Protein AF-0000000085126991 (afdb_homodimer)

Solvent-accessible surface area (backbone atoms only — not comparable to full-atom values): 9504 Å² total; per-residue (Å²): 132,76,75,75,76,52,68,46,52,53,54,34,51,51,49,51,52,50,52,53,51,50,48,52,51,45,44,53,46,24,50,52,40,27,51,48,26,52,52,38,46,56,40,56,71,35,78,64,30,55,75,44,53,64,64,44,43,49,44,33,51,50,40,24,49,49,26,51,50,48,37,51,52,50,52,53,53,51,52,53,54,62,71,62,58,69,78,76,130,132,78,74,74,75,53,67,45,51,53,54,35,50,51,48,52,53,49,51,53,51,50,50,52,51,47,43,54,45,24,50,51,40,28,52,48,28,52,53,39,47,58,40,57,71,35,78,65,30,55,76,44,53,63,62,43,43,52,43,33,50,52,39,25,50,47,28,52,50,47,37,52,53,53,51,52,54,52,53,51,54,62,70,62,58,70,78,76,130

Organism: Delftia acidovorans (strain DSM 14801 / SPH-1) (NCBI:txid398578)

Foldseek 3Di:
DPPPCPPVNVLVVLVVVLVVVLVVLVVVLVVLLVVLVVVLVVLCVDPVCVVDVVSSVVSVVVSVVSVVVSVVVNVVSVVVSVVPSDPPD/DPPPCPPVNVLVVLVVVLVVVLVVLVVVLVVLLVVLVVVLVVLCVDPVCVVDVVSSVVSVVVSVVSVVVSVVVNVVSVVVSVVPSDPPD

Secondary structure (DSSP, 8-state):
------HHHHHHHHHHHHHHHHHHHHHHHHHHHHHHHHHHHHHHTSHHHHH-THHHHHHHHHHHHHHHHHHHHHHHHHHHHHHHS----/------HHHHHHHHHHHHHHHHHHHHHHHHHHHHHHHHHHHHHHTSHHHHH-THHHHHHHHHHHHHHHHHHHHHHHHHHHHHHHS----

Structure (mmCIF, N/CA/C/O backbone):
data_AF-0000000085126991-model_v1
#
loop_
_entity.id
_entity.type
_entity.pdbx_description
1 polymer 'Uncharacterized protein'
#
loop_
_atom_site.group_PDB
_atom_site.id
_atom_site.type_symbol
_atom_site.label_atom_id
_atom_site.label_alt_id
_atom_site.label_comp_id
_atom_site.label_asym_id
_atom_site.label_entity_id
_atom_site.label_seq_id
_atom_site.pdbx_PDB_ins_code
_atom_site.Cartn_x
_atom_site.Cartn_y
_atom_site.Cartn_z
_atom_site.occupancy
_atom_site.B_iso_or_equiv
_atom_site.auth_seq_id
_atom_site.auth_comp_id
_atom_site.auth_asym_id
_atom_site.auth_atom_id
_atom_site.pdbx_PDB_model_num
ATOM 1 N N . MET A 1 1 ? -19.266 33.812 21.609 1 33.41 1 MET A N 1
ATOM 2 C CA . MET A 1 1 ? -17.812 33.875 21.531 1 33.41 1 MET A CA 1
ATOM 3 C C . MET A 1 1 ? -17.281 32.906 20.484 1 33.41 1 MET A C 1
ATOM 5 O O . MET A 1 1 ? -17.344 31.672 20.672 1 33.41 1 MET A O 1
ATOM 9 N N . LYS A 1 2 ? -17.531 33.094 19.25 1 42.75 2 LYS A N 1
ATOM 10 C CA . LYS A 1 2 ? -17.172 32.312 18.078 1 42.75 2 LYS A CA 1
ATOM 11 C C . LYS A 1 2 ? -15.664 32.031 18.031 1 42.75 2 LYS A C 1
ATOM 13 O O . LYS A 1 2 ? -14.852 32.969 18.094 1 42.75 2 LYS A O 1
ATOM 18 N N . GLN A 1 3 ? -15.219 31.078 18.859 1 37.97 3 GLN A N 1
ATOM 19 C CA . GLN A 1 3 ? -13.781 30.844 18.875 1 37.97 3 GLN A CA 1
ATOM 20 C C . GLN A 1 3 ? -13.188 30.969 17.484 1 37.97 3 GLN A C 1
ATOM 22 O O . GLN A 1 3 ? -13.672 30.344 16.547 1 37.97 3 GLN A O 1
ATOM 27 N N . GLU A 1 4 ? -12.789 32.094 17.016 1 40.12 4 GLU A N 1
ATOM 28 C CA . GLU A 1 4 ? -11.992 32.312 15.805 1 40.12 4 GLU A CA 1
ATOM 29 C C . GLU A 1 4 ? -11.031 31.141 15.57 1 40.12 4 GLU A C 1
ATOM 31 O O . GLU A 1 4 ? -10.117 30.922 16.359 1 40.12 4 GLU A O 1
ATOM 36 N N . VAL A 1 5 ? -11.484 29.938 15.227 1 46.62 5 VAL A N 1
ATOM 37 C CA . VAL A 1 5 ? -10.602 28.828 14.883 1 46.62 5 VAL A CA 1
ATOM 38 C C . VAL A 1 5 ? -9.422 29.344 14.055 1 46.62 5 VAL A C 1
ATOM 40 O O . VAL A 1 5 ? -9.609 29.906 12.977 1 46.62 5 VAL A O 1
ATOM 43 N N . ARG A 1 6 ? -8.305 29.891 14.547 1 53.31 6 ARG A N 1
ATOM 44 C CA . ARG A 1 6 ? -7.113 30.422 13.891 1 53.31 6 ARG A CA 1
ATOM 45 C C . ARG A 1 6 ? -6.691 29.531 12.727 1 53.31 6 ARG A C 1
ATOM 47 O O . ARG A 1 6 ? -6.902 28.328 12.75 1 53.31 6 ARG A O 1
ATOM 54 N N . PRO A 1 7 ? -6.516 30.047 11.5 1 51.69 7 PRO A N 1
ATOM 55 C CA . PRO A 1 7 ? -6.168 29.422 10.219 1 51.69 7 PRO A CA 1
ATOM 56 C C . PRO A 1 7 ? -5.199 28.25 10.367 1 51.69 7 PRO A C 1
ATOM 58 O O . PRO A 1 7 ? -5.332 27.25 9.664 1 51.69 7 PRO A O 1
ATOM 61 N N . SER A 1 8 ? -4.098 28.438 11.234 1 57.81 8 SER A N 1
ATOM 62 C CA . SER A 1 8 ? -3.119 27.375 11.461 1 57.81 8 SER A CA 1
ATOM 63 C C . SER A 1 8 ? -3.783 26.109 12 1 57.81 8 SER A C 1
ATOM 65 O O . SER A 1 8 ? -3.432 25 11.594 1 57.81 8 SER A O 1
ATOM 67 N N . SER A 1 9 ? -5.008 26.391 12.578 1 77.81 9 SER A N 1
ATOM 68 C CA . SER A 1 9 ? -5.719 25.281 13.203 1 77.81 9 SER A CA 1
ATOM 69 C C . SER A 1 9 ? -6.527 24.5 12.18 1 77.81 9 SER A C 1
ATOM 71 O O . SER A 1 9 ? -6.547 23.266 12.211 1 77.81 9 SER A O 1
ATOM 73 N N . ALA A 1 10 ? -6.98 25.297 11.125 1 84.06 10 ALA A N 1
ATOM 74 C CA . ALA A 1 10 ? -7.801 24.625 10.117 1 84.06 10 ALA A CA 1
ATOM 75 C C . ALA A 1 10 ? -6.953 23.719 9.234 1 84.06 10 ALA A C 1
ATOM 77 O O . ALA A 1 10 ? -7.363 22.609 8.891 1 84.06 10 ALA A O 1
ATOM 78 N N . ARG A 1 11 ? -5.809 24.266 8.891 1 87.12 11 ARG A N 1
ATOM 79 C CA . ARG A 1 11 ? -4.918 23.469 8.055 1 87.12 11 ARG A CA 1
ATOM 80 C C . ARG A 1 11 ? -4.422 22.234 8.797 1 87.12 11 ARG A C 1
ATOM 82 O O . ARG A 1 11 ? -4.32 21.141 8.219 1 87.12 11 ARG A O 1
ATOM 89 N N . THR A 1 12 ? -4.188 22.453 9.969 1 89.75 12 THR A N 1
ATOM 90 C CA . THR A 1 12 ? -3.752 21.328 10.789 1 89.75 12 THR A CA 1
ATOM 91 C C . THR A 1 12 ? -4.844 20.266 10.867 1 89.75 12 THR A C 1
ATOM 93 O O . THR A 1 12 ? -4.562 19.062 10.773 1 89.75 12 THR A O 1
ATOM 96 N N . THR A 1 13 ? -5.996 20.734 11.086 1 90.06 13 THR A N 1
ATOM 97 C CA . THR A 1 13 ? -7.117 19.812 11.148 1 90.06 13 THR A CA 1
ATOM 98 C C . THR A 1 13 ? -7.281 19.078 9.82 1 90.06 13 THR A C 1
ATOM 100 O O . THR A 1 13 ? -7.484 17.859 9.805 1 90.06 13 THR A O 1
ATOM 103 N N . GLN A 1 14 ? -7.184 19.734 8.75 1 91.75 14 GLN A N 1
ATOM 104 C CA . GLN A 1 14 ? -7.281 19.125 7.422 1 91.75 14 GLN A CA 1
ATOM 105 C C . GLN A 1 14 ? -6.203 18.062 7.215 1 91.75 14 GLN A C 1
ATOM 107 O O . GLN A 1 14 ? -6.484 16.984 6.719 1 91.75 14 GLN A O 1
ATOM 112 N N . LEU A 1 15 ? -5.047 18.406 7.555 1 93.94 15 LEU A N 1
ATOM 113 C CA . LEU A 1 15 ? -3.93 17.484 7.395 1 93.94 15 LEU A CA 1
ATOM 114 C C . LEU A 1 15 ? -4.102 16.266 8.289 1 93.94 15 LEU A C 1
ATOM 116 O O . LEU A 1 15 ? -3.828 15.133 7.867 1 93.94 15 LEU A O 1
ATOM 120 N N . THR A 1 16 ? -4.566 16.469 9.414 1 93.25 16 THR A N 1
ATOM 121 C CA . THR A 1 16 ? -4.785 15.367 10.344 1 93.25 16 THR A CA 1
ATOM 122 C C . THR A 1 16 ? -5.836 14.406 9.805 1 93.25 16 THR A C 1
ATOM 124 O O . THR A 1 16 ? -5.66 13.188 9.867 1 93.25 16 THR A O 1
ATOM 127 N N . LEU A 1 17 ? -6.875 14.891 9.281 1 94.12 17 LEU A N 1
ATOM 128 C CA . LEU A 1 17 ? -7.934 14.062 8.719 1 94.12 17 LEU A CA 1
ATOM 129 C C . LEU A 1 17 ? -7.434 13.305 7.488 1 94.12 17 LEU A C 1
ATOM 131 O O . LEU A 1 17 ? -7.738 12.125 7.312 1 94.12 17 LEU A O 1
ATOM 135 N N . ALA A 1 18 ? -6.672 13.992 6.68 1 95.12 18 ALA A N 1
ATOM 136 C CA . ALA A 1 18 ? -6.109 13.359 5.492 1 95.12 18 ALA A CA 1
ATOM 137 C C . ALA A 1 18 ? -5.199 12.195 5.871 1 95.12 18 ALA A C 1
ATOM 139 O O . ALA A 1 18 ? -5.246 11.133 5.246 1 95.12 18 ALA A O 1
ATOM 140 N N . VAL A 1 19 ? -4.418 12.391 6.898 1 96.75 19 VAL A N 1
ATOM 141 C CA . VAL A 1 19 ? -3.512 11.352 7.359 1 96.75 19 VAL A CA 1
ATOM 142 C C . VAL A 1 19 ? -4.312 10.141 7.84 1 96.75 19 VAL A C 1
ATOM 144 O O . VAL A 1 19 ? -3.949 9 7.559 1 96.75 19 VAL A O 1
ATOM 147 N N . ALA A 1 20 ? -5.332 10.375 8.5 1 96.19 20 ALA A N 1
ATOM 148 C CA . ALA A 1 20 ? -6.184 9.281 8.969 1 96.19 20 ALA A CA 1
ATOM 149 C C . ALA A 1 20 ? -6.812 8.539 7.793 1 96.19 20 ALA A C 1
ATOM 151 O O . ALA A 1 20 ? -6.887 7.305 7.797 1 96.19 20 ALA A O 1
ATOM 152 N N . GLU A 1 21 ? -7.254 9.234 6.832 1 96.56 21 GLU A N 1
ATOM 153 C CA . GLU A 1 21 ? -7.848 8.641 5.637 1 96.56 21 GLU A CA 1
ATOM 154 C C . GLU A 1 21 ? -6.816 7.836 4.848 1 96.56 21 GLU A C 1
ATOM 156 O O . GLU A 1 21 ? -7.109 6.742 4.367 1 96.56 21 GLU A O 1
ATOM 161 N N . MET A 1 22 ? -5.66 8.422 4.746 1 97.62 22 MET A N 1
ATOM 162 C CA . MET A 1 22 ? -4.578 7.727 4.059 1 97.62 22 MET A CA 1
ATOM 163 C C . MET A 1 22 ? -4.242 6.414 4.758 1 97.62 22 MET A C 1
ATOM 165 O O . MET A 1 22 ? -4.055 5.387 4.105 1 97.62 22 MET A O 1
ATOM 169 N N . ASN A 1 23 ? -4.195 6.5 6.074 1 98.31 23 ASN A N 1
ATOM 170 C CA . ASN A 1 23 ? -3.914 5.277 6.82 1 98.31 23 ASN A CA 1
ATOM 171 C C . ASN A 1 23 ? -4.984 4.215 6.582 1 98.31 23 ASN A C 1
ATOM 173 O O . ASN A 1 23 ? -4.668 3.039 6.398 1 98.31 23 ASN A O 1
ATOM 177 N N . ALA A 1 24 ? -6.184 4.594 6.625 1 98 24 ALA A N 1
ATOM 178 C CA . ALA A 1 24 ? -7.281 3.658 6.402 1 98 24 ALA A CA 1
ATOM 179 C C . ALA A 1 24 ? -7.188 3.02 5.02 1 98 24 ALA A C 1
ATOM 181 O O . ALA A 1 24 ? -7.375 1.809 4.875 1 98 24 ALA A O 1
ATOM 182 N N . MET A 1 25 ? -6.902 3.836 4.008 1 97.69 25 MET A N 1
ATOM 183 C CA . MET A 1 25 ? -6.766 3.346 2.641 1 97.69 25 MET A CA 1
ATOM 184 C C . MET A 1 25 ? -5.621 2.342 2.533 1 97.69 25 MET A C 1
ATOM 186 O O . MET A 1 25 ? -5.777 1.278 1.931 1 97.69 25 MET A O 1
ATOM 190 N N . VAL A 1 26 ? -4.508 2.68 3.111 1 98.81 26 VAL A N 1
ATOM 191 C CA . VAL A 1 26 ? -3.33 1.822 3.037 1 98.81 26 VAL A CA 1
ATOM 192 C C . VAL A 1 26 ? -3.602 0.506 3.762 1 98.81 26 VAL A C 1
ATOM 194 O O . VAL A 1 26 ? -3.305 -0.571 3.238 1 98.81 26 VAL A O 1
ATOM 197 N N . GLN A 1 27 ? -4.207 0.543 4.934 1 98.75 27 GLN A N 1
ATOM 198 C CA . GLN A 1 27 ? -4.512 -0.673 5.68 1 98.75 27 GLN A CA 1
ATOM 199 C C . GLN A 1 27 ? -5.461 -1.575 4.895 1 98.75 27 GLN A C 1
ATOM 201 O O . GLN A 1 27 ? -5.246 -2.785 4.809 1 98.75 27 GLN A O 1
ATOM 206 N N . SER A 1 28 ? -6.453 -0.977 4.363 1 98.62 28 SER A N 1
ATOM 207 C CA . SER A 1 28 ? -7.41 -1.742 3.57 1 98.62 28 SER A CA 1
ATOM 208 C C . SER A 1 28 ? -6.742 -2.357 2.344 1 98.62 28 SER A C 1
ATOM 210 O O . SER A 1 28 ? -6.938 -3.541 2.055 1 98.62 28 SER A O 1
ATOM 212 N N . GLY A 1 29 ? -5.988 -1.581 1.609 1 98.69 29 GLY A N 1
ATOM 213 C CA . GLY A 1 29 ? -5.309 -2.078 0.424 1 98.69 29 GLY A CA 1
ATOM 214 C C . GLY A 1 29 ? -4.297 -3.168 0.729 1 98.69 29 GLY A C 1
ATOM 215 O O . GLY A 1 29 ? -4.234 -4.176 0.025 1 98.69 29 GLY A O 1
ATOM 216 N N . CYS A 1 30 ? -3.539 -3.008 1.756 1 98.88 30 CYS A N 1
ATOM 217 C CA . CYS A 1 30 ? -2.533 -3.992 2.139 1 98.88 30 CYS A CA 1
ATOM 218 C C . CYS A 1 30 ? -3.188 -5.281 2.623 1 98.88 30 CYS A C 1
ATOM 220 O O . CYS A 1 30 ? -2.684 -6.375 2.363 1 98.88 30 CYS A O 1
ATOM 222 N N . ASN A 1 31 ? -4.281 -5.16 3.359 1 98.81 31 ASN A N 1
ATOM 223 C CA . ASN A 1 31 ? -5.016 -6.344 3.793 1 98.81 31 ASN A CA 1
ATOM 224 C C . ASN A 1 31 ? -5.535 -7.148 2.604 1 98.81 31 ASN A C 1
ATOM 226 O O . ASN A 1 31 ? -5.484 -8.375 2.609 1 98.81 31 ASN A O 1
ATOM 230 N N . GLU A 1 32 ? -6.074 -6.484 1.65 1 98.62 32 GLU A N 1
ATOM 231 C CA . GLU A 1 32 ? -6.551 -7.129 0.431 1 98.62 32 GLU A CA 1
ATOM 232 C C . GLU A 1 32 ? -5.426 -7.887 -0.27 1 98.62 32 GLU A C 1
ATOM 234 O O . GLU A 1 32 ? -5.578 -9.062 -0.605 1 98.62 32 GLU A O 1
ATOM 239 N N . VAL A 1 33 ? -4.289 -7.273 -0.465 1 98.88 33 VAL A N 1
ATOM 240 C CA . VAL A 1 33 ? -3.141 -7.867 -1.142 1 98.88 33 VAL A CA 1
ATOM 241 C C . VAL A 1 33 ? -2.643 -9.078 -0.349 1 98.88 33 VAL A C 1
ATOM 243 O O . VAL A 1 33 ? -2.357 -10.125 -0.924 1 98.88 33 VAL A O 1
ATOM 246 N N . SER A 1 34 ? -2.559 -8.953 0.941 1 98.81 34 SER A N 1
ATOM 247 C CA . SER A 1 34 ? -2.105 -10.047 1.797 1 98.81 34 SER A CA 1
ATOM 248 C C . SER A 1 34 ? -3.045 -11.242 1.705 1 98.81 34 SER A C 1
ATOM 250 O O . SER A 1 34 ? -2.594 -12.383 1.571 1 98.81 34 SER A O 1
ATOM 252 N N . ALA A 1 35 ? -4.344 -10.992 1.803 1 98.62 35 ALA A N 1
ATOM 253 C CA . ALA A 1 35 ? -5.328 -12.07 1.754 1 98.62 35 ALA A CA 1
ATOM 254 C C . ALA A 1 35 ? -5.293 -12.781 0.406 1 98.62 35 ALA A C 1
ATOM 256 O O . ALA A 1 35 ? -5.32 -14.016 0.35 1 98.62 35 ALA A O 1
ATOM 257 N N . LEU A 1 36 ? -5.25 -12.07 -0.667 1 98.62 36 LEU A N 1
ATOM 258 C CA . LEU A 1 36 ? -5.188 -12.656 -2.002 1 98.62 36 LEU A CA 1
ATOM 259 C C . LEU A 1 36 ? -3.926 -13.5 -2.172 1 98.62 36 LEU A C 1
ATOM 261 O O . LEU A 1 36 ? -3.967 -14.578 -2.771 1 98.62 36 LEU A O 1
ATOM 265 N N . SER A 1 37 ? -2.785 -12.945 -1.706 1 98.75 37 SER A N 1
ATOM 266 C CA . SER A 1 37 ? -1.523 -13.672 -1.782 1 98.75 37 SER A CA 1
ATOM 267 C C . SER A 1 37 ? -1.599 -14.992 -1.019 1 98.75 37 SER A C 1
ATOM 269 O O . SER A 1 37 ? -1.149 -16.031 -1.514 1 98.75 37 SER A O 1
ATOM 271 N N . GLN A 1 38 ? -2.145 -14.906 0.159 1 98 38 GLN A N 1
ATOM 272 C CA . GLN A 1 38 ? -2.275 -16.094 0.986 1 98 38 GLN A CA 1
ATOM 273 C C . GLN A 1 38 ? -3.174 -17.141 0.316 1 98 38 GLN A C 1
ATOM 275 O O . GLN A 1 38 ? -2.855 -18.328 0.307 1 98 38 GLN A O 1
ATOM 280 N N . LEU A 1 39 ? -4.328 -16.734 -0.223 1 96.69 39 LEU A N 1
ATOM 281 C CA . LEU A 1 39 ? -5.25 -17.625 -0.919 1 96.69 39 LEU A CA 1
ATOM 282 C C . LEU A 1 39 ? -4.582 -18.25 -2.139 1 96.69 39 LEU A C 1
ATOM 284 O O . LEU A 1 39 ? -4.738 -19.453 -2.387 1 96.69 39 LEU A O 1
ATOM 288 N N . ALA A 1 40 ? -3.822 -17.453 -2.902 1 97.31 40 ALA A N 1
ATOM 289 C CA . ALA A 1 40 ? -3.117 -17.953 -4.078 1 97.31 40 ALA A CA 1
ATOM 290 C C . ALA A 1 40 ? -2.066 -19 -3.691 1 97.31 40 ALA A C 1
ATOM 292 O O . ALA A 1 40 ? -1.918 -20.016 -4.359 1 97.31 40 ALA A O 1
ATOM 293 N N . GLN A 1 41 ? -1.294 -18.734 -2.607 1 95.75 41 GLN A N 1
ATOM 294 C CA . GLN A 1 41 ? -0.327 -19.703 -2.096 1 95.75 41 GLN A CA 1
ATOM 295 C C . GLN A 1 41 ? -1 -21.031 -1.766 1 95.75 41 GLN A C 1
ATOM 297 O O . GLN A 1 41 ? -0.495 -22.094 -2.127 1 95.75 41 GLN A O 1
ATOM 302 N N . SER A 1 42 ? -2.133 -20.984 -1.08 1 94.56 42 SER A N 1
ATOM 303 C CA . SER A 1 42 ? -2.861 -22.172 -0.68 1 94.56 42 SER A CA 1
ATOM 304 C C . SER A 1 42 ? -3.352 -22.953 -1.896 1 94.56 42 SER A C 1
ATOM 306 O O . SER A 1 42 ? -3.303 -24.188 -1.912 1 94.56 42 SER A O 1
ATOM 308 N N . TRP A 1 43 ? -3.812 -22.203 -2.887 1 93.44 43 TRP A N 1
ATOM 309 C CA . TRP A 1 43 ? -4.293 -22.844 -4.109 1 93.44 43 TRP A CA 1
ATOM 310 C C . TRP A 1 43 ? -3.164 -23.594 -4.812 1 93.44 43 TRP A C 1
ATOM 312 O O . TRP A 1 43 ? -3.352 -24.719 -5.262 1 93.44 43 TRP A O 1
ATOM 322 N N . LEU A 1 44 ? -1.978 -23.047 -4.859 1 91.81 44 LEU A N 1
ATOM 323 C CA . LEU A 1 44 ? -0.838 -23.625 -5.559 1 91.81 44 LEU A CA 1
ATOM 324 C C . LEU A 1 44 ? -0.331 -24.875 -4.828 1 91.81 44 LEU A C 1
ATOM 326 O O . LEU A 1 44 ? 0.479 -25.625 -5.371 1 91.81 44 LEU A O 1
ATOM 330 N N . GLN A 1 45 ? -0.794 -25.016 -3.727 1 88.94 45 GLN A N 1
ATOM 331 C CA . GLN A 1 45 ? -0.375 -26.172 -2.947 1 88.94 45 GLN A CA 1
ATOM 332 C C . GLN A 1 45 ? -1.316 -27.359 -3.168 1 88.94 45 GLN A C 1
ATOM 334 O O . GLN A 1 45 ? -1.092 -28.453 -2.633 1 88.94 45 GLN A O 1
ATOM 339 N N . THR A 1 46 ? -2.354 -27.188 -3.979 1 89.38 46 THR A N 1
ATOM 340 C CA . THR A 1 46 ? -3.281 -28.266 -4.297 1 89.38 46 THR A CA 1
ATOM 341 C C . THR A 1 46 ? -2.979 -28.859 -5.672 1 89.38 46 THR A C 1
ATOM 343 O O . THR A 1 46 ? -2.42 -28.172 -6.535 1 89.38 46 THR A O 1
ATOM 346 N N . PRO A 1 47 ? -3.387 -30.172 -5.918 1 86.38 47 PRO A N 1
ATOM 347 C CA . PRO A 1 47 ? -3.193 -30.766 -7.242 1 86.38 47 PRO A CA 1
ATOM 348 C C . PRO A 1 47 ? -3.916 -30 -8.344 1 86.38 47 PRO A C 1
ATOM 350 O O . PRO A 1 47 ? -3.393 -29.875 -9.453 1 86.38 47 PRO A O 1
ATOM 353 N N . GLU A 1 48 ? -5.078 -29.453 -8.008 1 86.44 48 G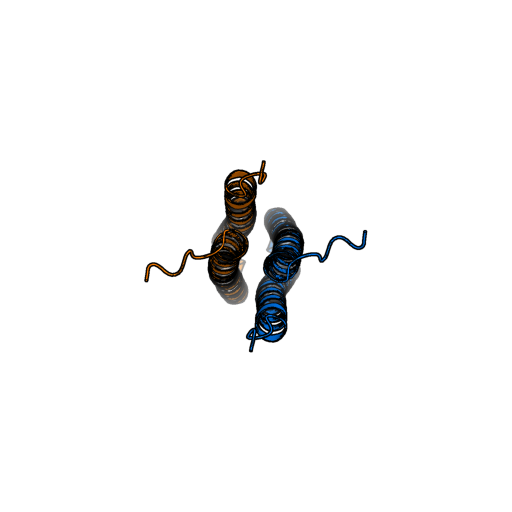LU A N 1
ATOM 354 C CA . GLU A 1 48 ? -5.84 -28.672 -8.977 1 86.44 48 GLU A CA 1
ATOM 355 C C . GLU A 1 48 ? -5.109 -27.391 -9.352 1 86.44 48 GLU A C 1
ATOM 357 O O . GLU A 1 48 ? -5.102 -26.984 -10.516 1 86.44 48 GLU A O 1
ATOM 362 N N . GLY A 1 49 ? -4.578 -26.734 -8.383 1 84.06 49 GLY A N 1
ATOM 363 C CA . GLY A 1 49 ? -3.838 -25.5 -8.594 1 84.06 49 GLY A CA 1
ATOM 364 C C . GLY A 1 49 ? -2.613 -25.672 -9.477 1 84.06 49 GLY A C 1
ATOM 365 O O . GLY A 1 49 ? -2.309 -24.812 -10.305 1 84.06 49 GLY A O 1
ATOM 366 N N . LEU A 1 50 ? -2.086 -26.859 -9.43 1 79 50 LEU A N 1
ATOM 367 C CA . LEU A 1 50 ? -0.883 -27.141 -10.203 1 79 50 LEU A CA 1
ATOM 368 C C . LEU A 1 50 ? -1.227 -27.391 -11.664 1 79 50 LEU A C 1
ATOM 370 O O . LEU A 1 50 ? -0.419 -27.125 -12.555 1 79 50 LEU A O 1
ATOM 374 N N . ARG A 1 51 ? -2.418 -27.875 -11.852 1 83.5 51 ARG A N 1
ATOM 375 C CA . ARG A 1 51 ? -2.807 -28.25 -13.203 1 83.5 51 ARG A CA 1
ATOM 376 C C . ARG A 1 51 ? -3.443 -27.078 -13.938 1 83.5 51 ARG A C 1
ATOM 378 O O . ARG A 1 51 ? -3.486 -27.062 -15.172 1 83.5 51 ARG A O 1
ATOM 385 N N . ASP A 1 52 ? -3.943 -26.062 -13.117 1 85.12 52 ASP A N 1
ATOM 386 C CA . ASP A 1 52 ? -4.629 -24.922 -13.688 1 85.12 52 ASP A CA 1
ATOM 387 C C . ASP A 1 52 ? -4.156 -23.609 -13.039 1 85.12 52 ASP A C 1
ATOM 389 O O . ASP A 1 52 ? -4.797 -23.109 -12.125 1 85.12 52 ASP A O 1
ATOM 393 N N . PRO A 1 53 ? -3.16 -23.047 -13.523 1 84.12 53 PRO A N 1
ATOM 394 C CA . PRO A 1 53 ? -2.566 -21.875 -12.883 1 84.12 53 PRO A CA 1
ATOM 395 C C . PRO A 1 53 ? -3.357 -20.594 -13.148 1 84.12 53 PRO A C 1
ATOM 397 O O . PRO A 1 53 ? -3.006 -19.531 -12.633 1 84.12 53 PRO A O 1
ATOM 400 N N . ASP A 1 54 ? -4.43 -20.719 -13.922 1 90.88 54 ASP A N 1
ATOM 401 C CA . ASP A 1 54 ? -5.16 -19.531 -14.328 1 90.88 54 ASP A CA 1
ATOM 402 C C . ASP A 1 54 ? -5.73 -18.797 -13.117 1 90.88 54 ASP A C 1
ATOM 404 O O . ASP A 1 54 ? -5.84 -17.562 -13.125 1 90.88 54 ASP A O 1
ATOM 408 N N . VAL A 1 55 ? -6.09 -19.547 -12.117 1 92.69 55 VAL A N 1
ATOM 409 C CA . VAL A 1 55 ? -6.633 -18.953 -10.898 1 92.69 55 VAL A CA 1
ATOM 410 C C . VAL A 1 55 ? -5.562 -18.094 -10.211 1 92.69 55 VAL A C 1
ATOM 412 O O . VAL A 1 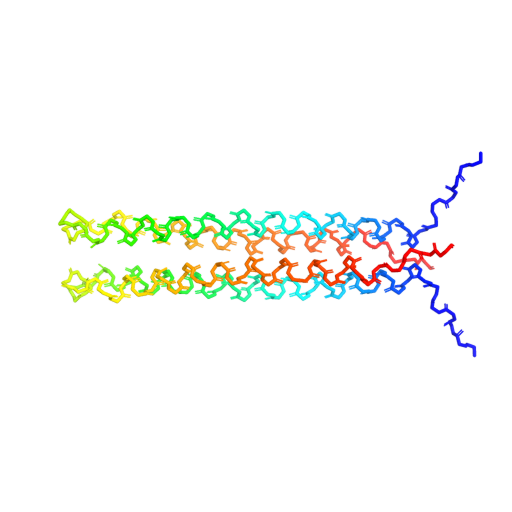55 ? -5.832 -16.984 -9.781 1 92.69 55 VAL A O 1
ATOM 415 N N . VAL A 1 56 ? -4.367 -18.594 -10.172 1 95.06 56 VAL A N 1
ATOM 416 C CA . VAL A 1 56 ? -3.268 -17.875 -9.523 1 95.06 56 VAL A CA 1
ATOM 417 C C . VAL A 1 56 ? -2.877 -16.672 -10.359 1 95.06 56 VAL A C 1
ATOM 419 O O . VAL A 1 56 ? -2.602 -15.594 -9.82 1 95.06 56 VAL A O 1
ATOM 422 N N . ILE A 1 57 ? -2.873 -16.891 -11.672 1 95.31 57 ILE A N 1
ATOM 423 C CA . ILE A 1 57 ? -2.562 -15.766 -12.547 1 95.31 57 ILE A CA 1
ATOM 424 C C . ILE A 1 57 ? -3.576 -14.648 -12.336 1 95.31 57 ILE A C 1
ATOM 426 O O . ILE A 1 57 ? -3.205 -13.469 -12.242 1 95.31 57 ILE A O 1
ATOM 430 N N . SER A 1 58 ? -4.809 -14.992 -12.25 1 96.94 58 SER A N 1
ATOM 431 C CA . SER A 1 58 ? -5.859 -14.016 -12 1 96.94 58 SER A CA 1
ATOM 432 C C . SER A 1 58 ? -5.66 -13.312 -10.664 1 96.94 58 SER A C 1
ATOM 434 O O . SER A 1 58 ? -5.855 -12.102 -10.555 1 96.94 58 SER A O 1
ATOM 436 N N . ALA A 1 59 ? -5.336 -14.047 -9.625 1 97.69 59 ALA A N 1
ATOM 437 C CA . ALA A 1 59 ? -5.059 -13.469 -8.312 1 97.69 59 ALA A CA 1
ATOM 438 C C . ALA A 1 59 ? -3.898 -12.484 -8.383 1 97.69 59 ALA A C 1
ATOM 440 O O . ALA A 1 59 ? -3.977 -11.383 -7.828 1 97.69 59 ALA A O 1
ATOM 441 N N . LEU A 1 60 ? -2.887 -12.867 -9.102 1 98.19 60 LEU A N 1
ATOM 442 C CA . LEU A 1 60 ? -1.718 -12.008 -9.258 1 98.19 60 LEU A CA 1
ATOM 443 C C . LEU A 1 60 ? -2.08 -10.727 -10 1 98.19 60 LEU A C 1
ATOM 445 O O . LEU A 1 60 ? -1.591 -9.648 -9.664 1 98.19 60 LEU A O 1
ATOM 449 N N . ARG A 1 61 ? -2.916 -10.82 -10.961 1 98.56 61 ARG A N 1
ATOM 450 C CA . ARG A 1 61 ? -3.387 -9.641 -11.672 1 98.56 61 ARG A CA 1
ATOM 451 C C . ARG A 1 61 ? -4.18 -8.719 -10.75 1 98.56 61 ARG A C 1
ATOM 453 O O . ARG A 1 61 ? -4.012 -7.5 -10.789 1 98.56 61 ARG A O 1
ATOM 460 N N . THR A 1 62 ? -5.031 -9.25 -9.992 1 98.75 62 THR A N 1
ATOM 461 C CA . THR A 1 62 ? -5.816 -8.477 -9.031 1 98.75 62 THR A CA 1
ATOM 462 C C . THR A 1 62 ? -4.914 -7.805 -8.008 1 98.75 62 THR A C 1
ATOM 464 O O . THR A 1 62 ? -5.129 -6.641 -7.656 1 98.75 62 THR A O 1
ATOM 467 N N . ILE A 1 63 ? -3.928 -8.562 -7.543 1 98.88 63 ILE A N 1
ATOM 468 C CA . ILE A 1 63 ? -2.953 -8.016 -6.605 1 98.88 63 ILE A CA 1
ATOM 469 C C . ILE A 1 63 ? -2.242 -6.82 -7.246 1 98.88 63 ILE A C 1
ATOM 471 O O . ILE 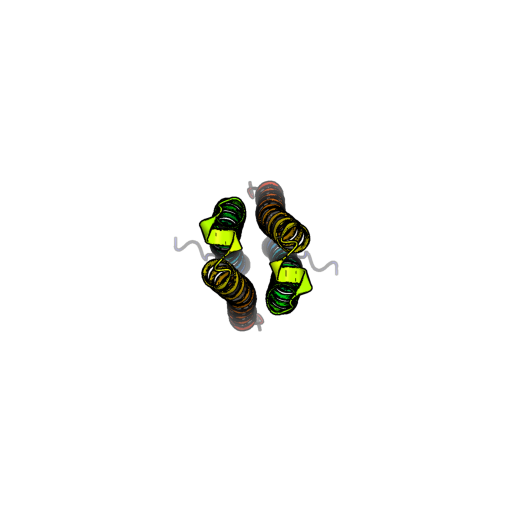A 1 63 ? -2.125 -5.758 -6.629 1 98.88 63 ILE A O 1
ATOM 475 N N . GLN A 1 64 ? -1.806 -6.984 -8.438 1 98.81 64 GLN A N 1
ATOM 476 C CA . GLN A 1 64 ? -1.153 -5.906 -9.172 1 98.81 64 GLN A CA 1
ATOM 477 C C . GLN A 1 64 ? -2.062 -4.684 -9.281 1 98.81 64 GLN A C 1
ATOM 479 O O . GLN A 1 64 ? -1.64 -3.562 -8.992 1 98.81 64 GLN A O 1
ATOM 484 N N . HIS A 1 65 ? -3.252 -4.898 -9.664 1 98.62 65 HIS A N 1
ATOM 485 C CA . HIS A 1 65 ? -4.203 -3.807 -9.828 1 98.62 65 HIS A CA 1
ATOM 486 C C . HIS A 1 65 ? -4.496 -3.127 -8.492 1 98.62 65 HIS A C 1
ATOM 488 O O . HIS A 1 65 ? -4.641 -1.903 -8.438 1 98.62 65 HIS A O 1
ATOM 494 N N . SER A 1 66 ? -4.656 -3.898 -7.434 1 98.69 66 SER A N 1
ATOM 495 C CA . SER A 1 66 ? -4.902 -3.344 -6.105 1 98.69 66 SER A CA 1
ATOM 496 C C . SER A 1 66 ? -3.762 -2.434 -5.668 1 98.69 66 SER A C 1
ATOM 498 O O . SER A 1 66 ? -3.996 -1.353 -5.125 1 98.69 66 SER A O 1
ATOM 500 N N . ALA A 1 67 ? -2.521 -2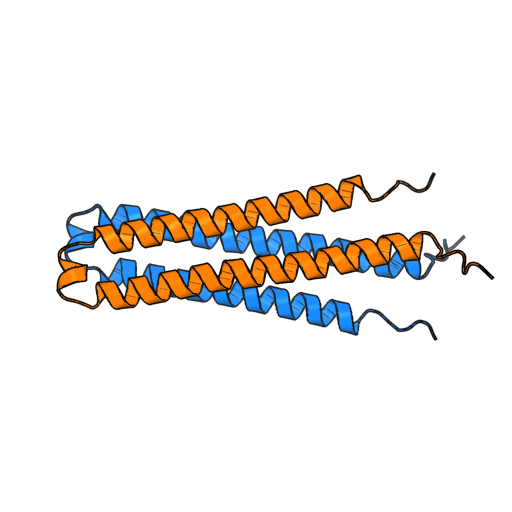.922 -5.879 1 98.75 67 ALA A N 1
ATOM 501 C CA . ALA A 1 67 ? -1.354 -2.113 -5.539 1 98.75 67 ALA A CA 1
ATOM 502 C C . ALA A 1 67 ? -1.34 -0.81 -6.332 1 98.75 67 ALA A C 1
ATOM 504 O O . ALA A 1 67 ? -1.096 0.262 -5.77 1 98.75 67 ALA A O 1
ATOM 505 N N . GLU A 1 68 ? -1.617 -0.875 -7.559 1 98.62 68 GLU A N 1
ATOM 506 C CA . GLU A 1 68 ? -1.61 0.301 -8.422 1 98.62 68 GLU A CA 1
ATOM 507 C C . GLU A 1 68 ? -2.732 1.267 -8.047 1 98.62 68 GLU A C 1
ATOM 509 O O . GLU A 1 68 ? -2.539 2.484 -8.062 1 98.62 68 GLU A O 1
ATOM 514 N N . ARG A 1 69 ? -3.836 0.732 -7.754 1 98.5 69 ARG A N 1
ATOM 515 C CA . ARG A 1 69 ? -4.957 1.553 -7.312 1 98.5 69 ARG A CA 1
ATOM 516 C C . ARG A 1 69 ? -4.625 2.283 -6.016 1 98.5 69 ARG A C 1
ATOM 518 O O . ARG A 1 69 ? -4.957 3.459 -5.855 1 98.5 69 ARG A O 1
ATOM 525 N N . LEU A 1 70 ? -4.039 1.559 -5.098 1 98.75 70 LEU A N 1
ATOM 526 C CA . LEU A 1 70 ? -3.645 2.174 -3.836 1 98.75 70 LEU A CA 1
ATOM 527 C C . LEU A 1 70 ? -2.674 3.324 -4.07 1 98.75 70 LEU A C 1
ATOM 529 O O . LEU A 1 70 ? -2.832 4.406 -3.498 1 98.75 70 LEU A O 1
ATOM 533 N N . ALA A 1 71 ? -1.689 3.137 -4.895 1 98.75 71 ALA A N 1
ATOM 534 C CA . ALA A 1 71 ? -0.713 4.172 -5.227 1 98.75 71 ALA A CA 1
ATOM 535 C C . ALA A 1 71 ? -1.396 5.395 -5.828 1 98.75 71 ALA A C 1
ATOM 537 O O . ALA A 1 71 ? -1.091 6.531 -5.453 1 98.75 71 ALA A O 1
ATOM 538 N N . THR A 1 72 ? -2.264 5.18 -6.734 1 98.5 72 THR A N 1
ATOM 539 C CA . THR A 1 72 ? -2.982 6.262 -7.402 1 98.5 72 THR A CA 1
ATOM 540 C C . THR A 1 72 ? -3.867 7.012 -6.41 1 98.5 72 THR A C 1
ATOM 542 O O . THR A 1 72 ? -3.92 8.242 -6.426 1 98.5 72 THR A O 1
ATOM 545 N N . SER A 1 73 ? -4.578 6.273 -5.586 1 98 73 SER A N 1
ATOM 546 C CA . SER A 1 73 ? -5.434 6.887 -4.574 1 98 73 SER A CA 1
ATOM 547 C C . SER A 1 73 ? -4.629 7.777 -3.633 1 98 73 SER A C 1
ATOM 549 O O . SER A 1 73 ? -5.094 8.852 -3.234 1 98 73 SER A O 1
ATOM 551 N N . MET A 1 74 ? -3.5 7.32 -3.248 1 98.12 74 MET A N 1
ATOM 552 C CA . MET A 1 74 ? -2.615 8.109 -2.396 1 98.12 74 MET A CA 1
ATOM 553 C C . MET A 1 74 ? -2.201 9.406 -3.096 1 98.12 74 MET A C 1
ATOM 555 O O . MET A 1 74 ? -2.24 10.477 -2.498 1 98.12 74 MET A O 1
ATOM 559 N N . ASP A 1 75 ? -1.827 9.336 -4.348 1 97.38 75 ASP A N 1
ATOM 560 C CA . ASP A 1 75 ? -1.45 10.516 -5.129 1 97.38 75 ASP A CA 1
ATOM 561 C C . ASP A 1 75 ? -2.604 11.508 -5.215 1 97.38 75 ASP A C 1
ATOM 563 O O . ASP A 1 75 ? -2.393 12.719 -5.125 1 97.38 75 ASP A O 1
ATOM 5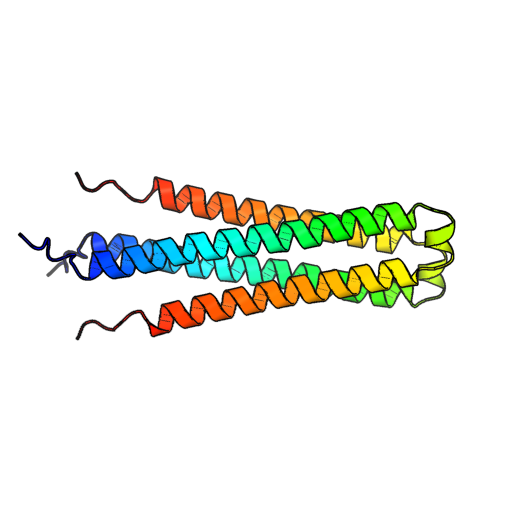67 N N . ASP A 1 76 ? -3.756 11.008 -5.438 1 96.81 76 ASP A N 1
ATOM 568 C CA . ASP A 1 76 ? -4.934 11.859 -5.512 1 96.81 76 ASP A CA 1
ATOM 569 C C . ASP A 1 76 ? -5.152 12.617 -4.203 1 96.81 76 ASP A C 1
ATOM 571 O O . ASP A 1 76 ? -5.473 13.805 -4.211 1 96.81 76 ASP A O 1
ATOM 575 N N . GLU A 1 77 ? -5 11.891 -3.076 1 96.19 77 GLU A N 1
ATOM 576 C CA . GLU A 1 77 ? -5.172 12.508 -1.764 1 96.19 77 GLU A CA 1
ATOM 577 C C . GLU A 1 77 ? -4.145 13.617 -1.537 1 96.19 77 GLU A C 1
ATOM 579 O O . GLU A 1 77 ? -4.484 14.688 -1.027 1 96.19 77 GLU A O 1
ATOM 584 N N . ILE A 1 78 ? -3.006 13.383 -1.941 1 95.88 78 ILE A N 1
ATOM 585 C CA . ILE A 1 78 ? -1.938 14.359 -1.784 1 95.88 78 ILE A CA 1
ATOM 586 C C . ILE A 1 78 ? -2.221 15.578 -2.664 1 95.88 78 ILE A C 1
ATOM 588 O O . ILE A 1 78 ? -1.976 16.719 -2.258 1 95.88 78 ILE A O 1
ATOM 592 N N . HIS A 1 79 ? -2.654 15.328 -3.844 1 94.69 79 HIS A N 1
ATOM 593 C CA . HIS A 1 79 ? -3.012 16.406 -4.762 1 94.69 79 HIS A CA 1
ATOM 594 C C . HIS A 1 79 ? -4.082 17.312 -4.16 1 94.69 79 HIS A C 1
ATOM 596 O O . HIS A 1 79 ? -3.992 18.531 -4.262 1 94.69 79 HIS A O 1
ATOM 602 N N . VAL A 1 80 ? -5.062 16.75 -3.531 1 93.19 80 VAL A N 1
ATOM 603 C CA . VAL A 1 80 ? -6.141 17.5 -2.895 1 93.19 80 VAL A CA 1
ATOM 604 C C . VAL A 1 80 ? -5.582 18.359 -1.762 1 93.19 80 VAL A C 1
ATOM 606 O O . VAL A 1 80 ? -5.934 19.531 -1.629 1 93.19 80 VAL A O 1
ATOM 609 N N . LEU A 1 81 ? -4.676 17.875 -0.96 1 93.44 81 LEU A N 1
ATOM 610 C CA . LEU A 1 81 ? -4.09 18.578 0.172 1 93.44 81 LEU A CA 1
ATOM 611 C C . LEU A 1 81 ? -3.283 19.781 -0.3 1 93.44 81 LEU A C 1
ATOM 613 O O . LEU A 1 81 ? -3.295 20.828 0.344 1 93.44 81 LEU A O 1
ATOM 617 N N . ARG A 1 82 ? -2.6 19.578 -1.369 1 90 82 ARG A N 1
A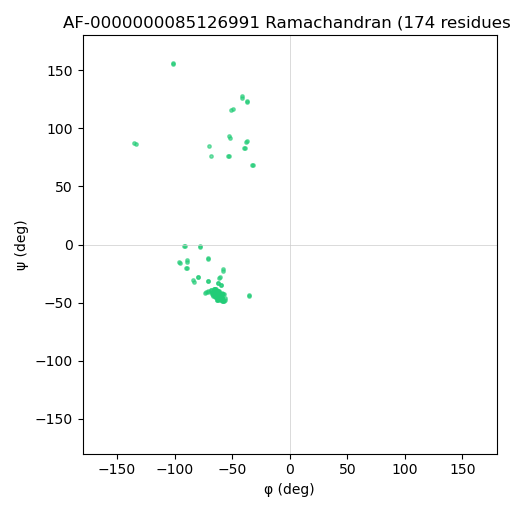TOM 618 C CA . ARG A 1 82 ? -1.74 20.641 -1.89 1 90 82 ARG A CA 1
ATOM 619 C C . ARG A 1 82 ? -2.568 21.781 -2.482 1 90 82 ARG A C 1
ATOM 621 O O . ARG A 1 82 ? -2.191 22.938 -2.381 1 90 82 ARG A O 1
ATOM 628 N N . ASN A 1 83 ? -3.625 21.453 -2.977 1 89.38 83 ASN A N 1
ATOM 629 C CA . ASN A 1 83 ? -4.449 22.453 -3.646 1 89.38 83 ASN A CA 1
ATOM 630 C C . ASN A 1 83 ? -5.414 23.125 -2.674 1 89.38 83 ASN A C 1
ATOM 632 O O . ASN A 1 83 ? -6.043 24.141 -3.012 1 89.38 83 ASN A O 1
ATOM 636 N N . THR A 1 84 ? -5.609 22.578 -1.536 1 79.94 84 THR A N 1
ATOM 637 C CA . THR A 1 84 ? -6.465 23.188 -0.529 1 79.94 84 THR A CA 1
ATOM 638 C C . THR A 1 84 ? -5.633 24.016 0.455 1 79.94 84 THR A C 1
ATOM 640 O O . THR A 1 84 ? -6.184 24.719 1.297 1 79.94 84 THR A O 1
ATOM 643 N N . ALA A 1 85 ? -4.367 23.891 0.553 1 72.25 85 ALA A N 1
ATOM 644 C CA . ALA A 1 85 ? -3.502 24.688 1.409 1 72.25 85 ALA A CA 1
ATOM 645 C C . ALA A 1 85 ? -3.428 26.141 0.913 1 72.25 85 ALA A C 1
ATOM 647 O O . ALA A 1 85 ? -3.164 26.375 -0.266 1 72.25 85 ALA A O 1
ATOM 648 N N . ARG A 1 86 ? -4.402 27.016 1.102 1 58.34 86 ARG A N 1
ATOM 649 C CA . ARG A 1 86 ? -4.449 28.406 0.696 1 58.34 86 ARG A CA 1
ATOM 650 C C . ARG A 1 86 ? -3.174 29.141 1.109 1 58.34 86 ARG A C 1
ATOM 652 O O . ARG A 1 86 ? -2.771 29.078 2.273 1 58.34 86 ARG A O 1
ATOM 659 N N . PRO A 1 87 ? -2.266 29.703 0.185 1 51.44 87 PRO A N 1
ATOM 660 C CA . PRO A 1 87 ? -1.226 30.641 0.595 1 51.44 87 PRO A CA 1
ATOM 661 C C . PRO A 1 87 ? -1.782 31.828 1.393 1 51.44 87 PRO A C 1
ATOM 663 O O . PRO A 1 87 ? -2.881 32.312 1.104 1 51.44 87 PRO A O 1
ATOM 666 N N . GLU A 1 88 ? -1.81 31.781 2.725 1 45.66 88 GLU A N 1
ATOM 667 C CA . GLU A 1 88 ? -2.172 33.062 3.326 1 45.66 88 GLU A CA 1
ATOM 668 C C . GLU A 1 88 ? -1.577 34.219 2.541 1 45.66 88 GLU A C 1
ATOM 670 O O . GLU A 1 88 ? -0.407 34.188 2.154 1 45.66 88 GLU A O 1
ATOM 675 N N . PRO A 1 89 ? -2.541 35.188 2.064 1 44.94 89 PRO A N 1
ATOM 676 C CA . PRO A 1 89 ? -1.916 36.375 1.514 1 44.94 89 PRO A CA 1
ATOM 677 C C . PRO A 1 89 ? -0.952 37.031 2.492 1 44.94 89 PRO A C 1
ATOM 679 O O . PRO A 1 89 ? -1.104 36.906 3.709 1 44.94 89 PRO A O 1
ATOM 682 N N . MET B 1 1 ? 15.125 39.625 13.852 1 32.78 1 MET B N 1
ATOM 683 C CA . MET B 1 1 ? 13.664 39.531 13.828 1 32.78 1 MET B CA 1
ATOM 684 C C . MET B 1 1 ? 13.234 38.062 13.695 1 32.78 1 MET B C 1
ATOM 686 O O . MET B 1 1 ? 13.367 37.469 12.625 1 32.78 1 MET B O 1
ATOM 690 N N . LYS B 1 2 ? 13.508 37.219 14.625 1 43.56 2 LYS B N 1
ATOM 691 C CA . LYS B 1 2 ? 13.273 35.781 14.719 1 43.56 2 LYS B CA 1
ATOM 692 C C . LYS B 1 2 ? 11.805 35.438 14.469 1 43.56 2 LYS B C 1
ATOM 694 O O . LYS B 1 2 ? 10.922 35.969 15.141 1 43.56 2 LYS B O 1
ATOM 699 N N . GLN B 1 3 ? 11.383 35.469 13.203 1 38.81 3 GLN B N 1
ATOM 700 C CA . GLN B 1 3 ? 9.969 35.188 12.977 1 38.81 3 GLN B CA 1
ATOM 701 C C . GLN B 1 3 ? 9.461 34.094 13.93 1 38.81 3 GLN B C 1
ATOM 703 O O . GLN B 1 3 ? 10.047 33.031 14.039 1 38.81 3 GLN B O 1
ATOM 708 N N . GLU B 1 4 ? 8.984 34.406 15.102 1 40.31 4 GLU B N 1
ATOM 709 C CA . GLU B 1 4 ? 8.25 33.5 15.984 1 40.31 4 GLU B CA 1
ATOM 710 C C . GLU B 1 4 ? 7.41 32.5 15.188 1 40.31 4 GLU B C 1
ATOM 712 O O . GLU B 1 4 ? 6.465 32.906 14.492 1 40.31 4 GLU B O 1
ATOM 717 N N . VAL B 1 5 ? 7.977 31.562 14.469 1 47.31 5 VAL B N 1
ATOM 718 C CA . VAL B 1 5 ? 7.227 30.516 13.773 1 47.31 5 VAL B CA 1
ATOM 719 C C . VAL B 1 5 ? 6.059 30.047 14.641 1 47.31 5 VAL B C 1
ATOM 721 O O . VAL B 1 5 ? 6.262 29.562 15.758 1 47.31 5 VAL B O 1
ATOM 724 N N . ARG B 1 6 ? 4.863 30.656 14.719 1 53.84 6 ARG B N 1
ATOM 725 C CA . ARG B 1 6 ? 3.676 30.344 15.508 1 53.84 6 ARG B CA 1
ATOM 726 C C . ARG B 1 6 ? 3.41 28.844 15.523 1 53.84 6 ARG B C 1
ATOM 728 O O . ARG B 1 6 ? 3.738 28.141 14.562 1 53.84 6 ARG B O 1
ATOM 735 N N . PRO B 1 7 ? 3.242 28.156 16.656 1 52.16 7 PRO B N 1
ATOM 736 C CA . PRO B 1 7 ? 3.029 26.734 16.953 1 52.16 7 PRO B CA 1
ATOM 737 C C . PRO B 1 7 ? 2.178 26.031 15.906 1 52.16 7 PRO B C 1
ATOM 739 O O . PRO B 1 7 ? 2.451 24.875 15.562 1 52.16 7 PRO B O 1
ATOM 742 N N . SER B 1 8 ? 1.032 26.688 15.438 1 58.34 8 SER B N 1
ATOM 743 C CA . SER B 1 8 ? 0.16 26.125 14.422 1 58.34 8 SER B CA 1
ATOM 744 C C . SER B 1 8 ? 0.925 25.828 13.133 1 58.34 8 SER B C 1
ATOM 746 O O . SER B 1 8 ? 0.719 24.797 12.492 1 58.34 8 SER B O 1
ATOM 748 N N . SER B 1 9 ? 2.068 26.594 13.047 1 78.12 9 SER B N 1
ATOM 749 C CA . SER B 1 9 ? 2.859 26.484 11.828 1 78.12 9 SER B CA 1
ATOM 750 C C . SER B 1 9 ? 3.793 25.266 11.891 1 78.12 9 SER B C 1
ATOM 752 O O . SER B 1 9 ? 3.939 24.547 10.914 1 78.12 9 SER B O 1
ATOM 754 N N . ALA B 1 10 ? 4.223 24.984 13.188 1 84.06 10 ALA B N 1
ATOM 755 C CA . ALA B 1 10 ? 5.148 23.859 13.336 1 84.06 10 ALA B CA 1
ATOM 756 C C . ALA B 1 10 ? 4.43 22.531 13.141 1 84.06 10 ALA B C 1
ATOM 758 O O . ALA B 1 10 ? 4.965 21.625 12.508 1 84.06 10 ALA B O 1
ATOM 759 N N . ARG B 1 11 ? 3.258 22.5 13.703 1 87.19 11 ARG B N 1
ATOM 760 C CA . ARG B 1 11 ? 2.486 21.266 13.562 1 87.19 11 ARG B CA 1
ATOM 761 C C . ARG B 1 11 ? 2.086 21.031 12.109 1 87.19 11 ARG B C 1
ATOM 763 O O . ARG B 1 11 ? 2.113 19.891 11.633 1 87.19 11 ARG B O 1
ATOM 770 N N . THR B 1 12 ? 1.787 22.062 11.539 1 89.88 12 THR B N 1
ATOM 771 C CA . THR B 1 12 ? 1.434 21.953 10.125 1 89.88 12 THR B CA 1
ATOM 772 C C . THR B 1 12 ? 2.623 21.469 9.305 1 89.88 12 THR B C 1
ATOM 774 O O . THR B 1 12 ? 2.467 20.625 8.422 1 89.88 12 THR B O 1
ATOM 777 N N . THR B 1 13 ? 3.719 22.047 9.594 1 90.19 13 THR B N 1
ATOM 778 C CA . THR B 1 13 ? 4.922 21.625 8.891 1 90.19 13 THR B CA 1
ATOM 779 C C . THR B 1 13 ? 5.215 20.141 9.156 1 90.19 13 THR B C 1
ATOM 781 O O . THR B 1 13 ? 5.543 19.391 8.234 1 90.19 13 THR B O 1
ATOM 784 N N . GLN B 1 14 ? 5.086 19.703 10.336 1 91.88 14 GLN B N 1
ATOM 785 C CA . GLN B 1 14 ? 5.301 18.312 10.711 1 91.88 14 GLN B CA 1
ATOM 786 C C . GLN B 1 14 ? 4.344 17.391 9.961 1 91.88 14 GLN B C 1
ATOM 788 O O . GLN B 1 14 ? 4.754 16.359 9.43 1 91.88 14 GLN B O 1
ATOM 793 N N . LEU B 1 15 ? 3.148 17.75 9.953 1 93.94 15 LEU B N 1
ATOM 794 C CA . LEU B 1 15 ? 2.139 16.938 9.281 1 93.94 15 LEU B CA 1
ATOM 795 C C . LEU B 1 15 ? 2.395 16.906 7.777 1 93.94 15 LEU B C 1
ATOM 797 O O . LEU B 1 15 ? 2.252 15.852 7.148 1 93.94 15 LEU B O 1
ATOM 801 N N . THR B 1 16 ? 2.785 17.953 7.254 1 93.31 16 THR B N 1
ATOM 802 C CA . THR B 1 16 ? 3.072 18.016 5.828 1 93.31 16 THR B CA 1
ATOM 803 C C . THR B 1 16 ? 4.238 17.094 5.469 1 93.31 16 THR B C 1
ATOM 805 O O . THR B 1 16 ? 4.18 16.375 4.473 1 93.31 16 THR B O 1
ATOM 808 N N . LEU B 1 17 ? 5.246 17.094 6.234 1 94.19 17 LEU B N 1
ATOM 809 C CA . LEU B 1 17 ? 6.406 16.234 5.996 1 94.19 17 LEU B CA 1
ATOM 810 C C . LEU B 1 17 ? 6.039 14.766 6.152 1 94.19 17 LEU B C 1
ATOM 812 O O . LEU B 1 17 ? 6.469 13.922 5.359 1 94.19 17 LEU B O 1
ATOM 816 N N . ALA B 1 18 ? 5.242 14.484 7.141 1 95.25 18 ALA B N 1
ATOM 817 C CA . ALA B 1 18 ? 4.797 13.109 7.363 1 95.25 18 ALA B CA 1
ATOM 818 C C . ALA B 1 18 ? 3.992 12.594 6.172 1 95.25 18 ALA B C 1
ATOM 820 O O . ALA B 1 18 ? 4.176 11.453 5.742 1 95.25 18 ALA B O 1
ATOM 821 N N . VAL B 1 19 ? 3.154 13.445 5.648 1 96.75 19 VAL B N 1
ATOM 822 C CA . VAL B 1 19 ? 2.336 13.07 4.5 1 96.75 19 VAL B CA 1
ATOM 823 C C . VAL B 1 19 ? 3.234 12.773 3.301 1 96.75 19 VAL B C 1
ATOM 825 O O . VAL B 1 19 ? 3 11.812 2.566 1 96.75 19 VAL B O 1
ATOM 828 N N . ALA B 1 20 ? 4.199 13.531 3.123 1 96.31 20 ALA B N 1
ATOM 829 C CA . ALA B 1 20 ? 5.137 13.305 2.029 1 96.31 20 ALA B CA 1
ATOM 830 C C . ALA B 1 20 ? 5.883 11.984 2.215 1 96.31 20 ALA B C 1
ATOM 832 O O . ALA B 1 20 ? 6.078 11.234 1.258 1 96.31 20 ALA B O 1
ATOM 833 N N . GLU B 1 21 ? 6.285 11.703 3.387 1 96.69 21 GLU B N 1
ATOM 834 C CA . GLU B 1 21 ? 6.984 10.469 3.701 1 96.69 21 GLU B CA 1
ATOM 835 C C . GLU B 1 21 ? 6.074 9.258 3.52 1 96.69 21 GLU B C 1
ATOM 837 O O . GLU B 1 21 ? 6.496 8.227 2.984 1 96.69 21 GLU B O 1
ATOM 842 N N . MET B 1 22 ? 4.883 9.43 3.965 1 97.62 22 MET B N 1
ATOM 843 C CA . MET B 1 22 ? 3.904 8.359 3.799 1 97.62 22 MET B CA 1
ATOM 844 C C . MET B 1 22 ? 3.672 8.062 2.322 1 97.62 22 MET B C 1
ATOM 846 O O . MET B 1 22 ? 3.613 6.895 1.922 1 97.62 22 MET B O 1
ATOM 850 N N . ASN B 1 23 ? 3.551 9.133 1.565 1 98.31 23 ASN B N 1
ATOM 851 C CA . ASN B 1 23 ? 3.361 8.922 0.134 1 98.31 23 ASN B CA 1
ATOM 852 C C . ASN B 1 23 ? 4.543 8.18 -0.487 1 98.31 23 ASN B C 1
ATOM 854 O O . ASN B 1 23 ? 4.352 7.277 -1.304 1 98.31 23 ASN B O 1
ATOM 858 N N . ALA B 1 24 ? 5.688 8.562 -0.16 1 98.06 24 ALA B N 1
ATOM 859 C CA . ALA B 1 24 ? 6.883 7.914 -0.696 1 98.06 24 ALA B CA 1
ATOM 860 C C . ALA B 1 24 ? 6.91 6.434 -0.333 1 98.06 24 ALA B C 1
ATOM 862 O O . ALA B 1 24 ? 7.223 5.586 -1.177 1 98.06 24 ALA B O 1
ATOM 863 N N . MET B 1 25 ? 6.586 6.117 0.915 1 97.75 25 MET B N 1
ATOM 864 C CA . MET B 1 25 ? 6.555 4.734 1.379 1 97.75 25 MET B CA 1
ATOM 865 C C . MET B 1 25 ? 5.523 3.922 0.605 1 97.75 25 MET B C 1
ATOM 867 O O . MET B 1 25 ? 5.809 2.807 0.164 1 97.75 25 MET B O 1
ATOM 871 N N . VAL B 1 26 ? 4.367 4.477 0.458 1 98.81 26 VAL B N 1
ATOM 872 C CA . VAL B 1 26 ? 3.281 3.779 -0.223 1 98.81 26 VAL B CA 1
ATOM 873 C C . VAL B 1 26 ? 3.652 3.553 -1.688 1 98.81 26 VAL B C 1
ATOM 875 O O . VAL B 1 26 ? 3.488 2.449 -2.213 1 98.81 26 VAL B O 1
ATOM 878 N N . GLN B 1 27 ? 4.191 4.547 -2.365 1 98.75 27 GLN B N 1
ATOM 879 C CA . GLN B 1 27 ? 4.582 4.406 -3.764 1 98.75 27 GLN B CA 1
ATOM 880 C C . GLN B 1 27 ? 5.648 3.33 -3.93 1 98.75 27 GLN B C 1
ATOM 882 O O . GLN B 1 27 ? 5.559 2.49 -4.828 1 98.75 27 GLN B O 1
ATOM 887 N N . SER B 1 28 ? 6.594 3.383 -3.076 1 98.62 28 SER B N 1
ATOM 888 C CA . SER B 1 28 ? 7.66 2.385 -3.131 1 98.62 28 SER B CA 1
ATOM 889 C C . SER B 1 28 ? 7.113 0.983 -2.879 1 98.62 28 SER B C 1
ATOM 891 O O . SER B 1 28 ? 7.441 0.044 -3.609 1 98.62 28 SER B O 1
ATOM 893 N N . GLY B 1 29 ? 6.316 0.811 -1.855 1 98.69 29 GLY B N 1
ATOM 894 C CA . GLY B 1 29 ? 5.746 -0.488 -1.538 1 98.69 29 GLY B CA 1
ATOM 895 C C . GLY B 1 29 ? 4.832 -1.02 -2.627 1 98.69 29 GLY B C 1
ATOM 896 O O . GLY B 1 29 ? 4.898 -2.199 -2.979 1 98.69 29 GLY B O 1
ATOM 897 N N . CYS B 1 30 ? 4.023 -0.187 -3.182 1 98.88 30 CYS B N 1
ATOM 898 C CA . CYS B 1 30 ? 3.105 -0.594 -4.238 1 98.88 30 CYS B CA 1
ATOM 899 C C . CYS B 1 30 ? 3.863 -0.952 -5.512 1 98.88 30 CYS B C 1
ATOM 901 O O . CYS B 1 30 ? 3.482 -1.883 -6.223 1 98.88 30 CYS B O 1
ATOM 903 N N . ASN B 1 31 ? 4.902 -0.192 -5.82 1 98.81 31 ASN B N 1
ATOM 904 C CA . ASN B 1 31 ? 5.727 -0.519 -6.977 1 98.81 31 ASN B CA 1
ATOM 905 C C . ASN B 1 31 ? 6.379 -1.892 -6.832 1 98.81 31 ASN B C 1
ATOM 907 O O . ASN B 1 31 ? 6.449 -2.654 -7.797 1 98.81 31 ASN B O 1
ATOM 911 N N . GLU B 1 32 ? 6.883 -2.184 -5.691 1 98.62 32 GLU B N 1
ATOM 912 C CA . GLU B 1 32 ? 7.473 -3.488 -5.406 1 98.62 32 GLU B CA 1
ATOM 913 C C . GLU B 1 32 ? 6.461 -4.609 -5.613 1 98.62 32 GLU B C 1
ATOM 915 O O . GLU B 1 32 ? 6.742 -5.586 -6.312 1 98.62 32 GLU B O 1
ATOM 920 N N . VAL B 1 33 ? 5.281 -4.488 -5.074 1 98.88 33 VAL B N 1
ATOM 921 C CA . VAL B 1 33 ? 4.227 -5.496 -5.176 1 98.88 33 VAL B CA 1
ATOM 922 C C . VAL B 1 33 ? 3.818 -5.672 -6.633 1 98.88 33 VAL B C 1
ATOM 924 O O . VAL B 1 33 ? 3.666 -6.801 -7.109 1 98.88 33 VAL B O 1
ATOM 927 N N . SER B 1 34 ? 3.666 -4.602 -7.344 1 98.81 34 SER B N 1
ATOM 928 C CA . SER B 1 34 ? 3.285 -4.652 -8.75 1 98.81 34 SER B CA 1
ATOM 929 C C . SER B 1 34 ? 4.34 -5.375 -9.578 1 98.81 34 SER B C 1
ATOM 931 O O . SER B 1 34 ? 4.012 -6.227 -10.406 1 98.81 34 SER B O 1
ATOM 933 N N . ALA B 1 35 ? 5.598 -5.012 -9.391 1 98.62 35 ALA B N 1
ATOM 934 C CA . ALA B 1 35 ? 6.688 -5.621 -10.148 1 98.62 35 ALA B CA 1
ATOM 935 C C . ALA B 1 35 ? 6.781 -7.117 -9.867 1 98.62 35 ALA B C 1
ATOM 937 O O . ALA B 1 35 ? 6.93 -7.922 -10.789 1 98.62 35 ALA B O 1
ATOM 938 N N . LEU B 1 36 ? 6.715 -7.527 -8.641 1 98.62 36 LEU B N 1
ATOM 939 C CA . LEU B 1 36 ? 6.766 -8.938 -8.258 1 98.62 36 LEU B CA 1
ATOM 940 C C . LEU B 1 36 ? 5.602 -9.703 -8.875 1 98.62 36 LEU B C 1
ATOM 942 O O . LEU B 1 36 ? 5.773 -10.836 -9.336 1 98.62 36 LEU B O 1
ATOM 946 N N . SER B 1 37 ? 4.406 -9.109 -8.789 1 98.75 37 SER B N 1
ATOM 947 C CA . SER B 1 37 ? 3.225 -9.742 -9.375 1 98.75 37 SER B CA 1
ATOM 948 C C . SER B 1 37 ? 3.393 -9.953 -10.875 1 98.75 37 SER B C 1
ATOM 950 O O . SER B 1 37 ? 3.068 -11.023 -11.391 1 98.75 37 SER B O 1
ATOM 952 N N . GLN B 1 38 ? 3.863 -8.93 -11.508 1 98 38 GLN B N 1
ATOM 953 C CA . GLN B 1 38 ? 4.074 -9.008 -12.945 1 98 38 GLN B CA 1
ATOM 954 C C . GLN B 1 38 ? 5.098 -10.086 -13.289 1 98 38 GLN B C 1
ATOM 956 O O . GLN B 1 38 ? 4.902 -10.859 -14.234 1 98 38 GLN B O 1
ATOM 961 N N . LEU B 1 39 ? 6.238 -10.141 -12.578 1 96.69 39 LEU B N 1
ATOM 962 C CA . LEU B 1 39 ? 7.273 -11.148 -12.797 1 96.69 39 LEU B CA 1
ATOM 963 C C . LEU B 1 39 ? 6.73 -12.547 -12.555 1 96.69 39 LEU B C 1
ATOM 965 O O . LEU B 1 39 ? 7.004 -13.469 -13.328 1 96.69 39 LEU B O 1
ATOM 969 N N . ALA B 1 40 ? 5.926 -12.734 -11.5 1 97.31 40 ALA B N 1
ATOM 970 C CA . ALA B 1 40 ? 5.328 -14.031 -11.188 1 97.31 40 ALA B CA 1
ATOM 971 C C . ALA B 1 40 ? 4.367 -14.469 -12.289 1 97.31 40 ALA B C 1
ATOM 973 O O . ALA B 1 40 ? 4.352 -15.641 -12.68 1 97.31 40 ALA B O 1
ATOM 974 N N . GLN B 1 41 ? 3.523 -13.539 -12.789 1 95.81 41 GLN B N 1
ATOM 975 C CA . GLN B 1 41 ? 2.635 -13.828 -13.906 1 95.81 41 GLN B CA 1
ATOM 976 C C . GLN B 1 41 ? 3.418 -14.328 -15.117 1 95.81 41 GLN B C 1
ATOM 978 O O . GLN B 1 41 ? 3.039 -15.32 -15.742 1 95.81 41 GLN B O 1
ATOM 983 N N . SER B 1 42 ? 4.5 -13.648 -15.477 1 94.75 42 SER B N 1
ATOM 984 C CA . SER B 1 42 ? 5.324 -14.008 -16.625 1 94.75 42 SER B CA 1
ATOM 985 C C . SER B 1 42 ? 5.945 -15.391 -16.453 1 94.75 42 SER B C 1
ATOM 987 O O . SER B 1 42 ? 6.012 -16.172 -17.406 1 94.75 42 SER B O 1
ATOM 989 N N . TRP B 1 43 ? 6.379 -15.656 -15.219 1 93.5 43 TRP B N 1
ATOM 990 C CA . TRP B 1 43 ? 6.973 -16.953 -14.922 1 93.5 43 TRP B CA 1
ATOM 991 C C . TRP B 1 43 ? 5.957 -18.078 -15.125 1 93.5 43 TRP B C 1
ATOM 993 O O . TRP B 1 43 ? 6.273 -19.109 -15.719 1 93.5 43 TRP B O 1
ATOM 1003 N N . LEU B 1 44 ? 4.727 -17.891 -14.727 1 91.81 44 LEU B N 1
ATOM 1004 C CA . LEU B 1 44 ? 3.686 -18.906 -14.797 1 91.81 44 LEU B CA 1
ATOM 1005 C C . LEU B 1 44 ? 3.266 -19.156 -16.234 1 91.81 44 LEU B C 1
ATOM 1007 O O . LEU B 1 44 ? 2.559 -20.125 -16.531 1 91.81 44 LEU B O 1
ATOM 1011 N N . GLN B 1 45 ? 3.672 -18.344 -17.031 1 88.88 45 GLN B N 1
ATOM 1012 C CA . GLN B 1 45 ? 3.33 -18.5 -18.438 1 88.88 45 GLN B CA 1
ATOM 1013 C C . GLN B 1 45 ? 4.391 -19.312 -19.172 1 88.88 45 GLN B C 1
ATOM 1015 O O . GLN B 1 45 ? 4.246 -19.594 -20.375 1 88.88 45 GLN B O 1
ATOM 1020 N N . THR B 1 46 ? 5.434 -19.734 -18.5 1 89.56 46 THR B N 1
ATOM 1021 C CA . THR B 1 46 ? 6.477 -20.562 -19.109 1 89.56 46 THR B CA 1
ATOM 1022 C C . THR B 1 46 ? 6.297 -22.031 -18.719 1 89.56 46 THR B C 1
ATOM 1024 O O . THR B 1 46 ? 5.719 -22.344 -17.672 1 89.56 46 THR B O 1
ATOM 1027 N N . PRO B 1 47 ? 6.844 -23 -19.562 1 86.44 47 PRO B N 1
ATOM 1028 C CA . PRO B 1 47 ? 6.777 -24.422 -19.219 1 86.44 47 PRO B CA 1
ATOM 1029 C C . PRO B 1 47 ? 7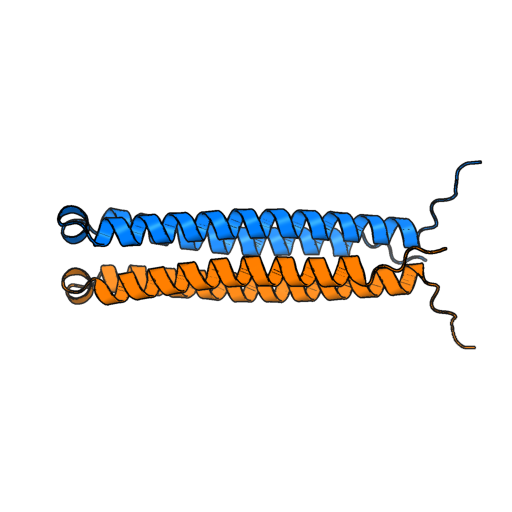.48 -24.734 -17.891 1 86.44 47 PRO B C 1
ATOM 1031 O O . PRO B 1 47 ? 7.004 -25.562 -17.125 1 86.44 47 PRO B O 1
ATOM 1034 N N . GLU B 1 48 ? 8.57 -24 -17.625 1 86.5 48 GLU B N 1
ATOM 1035 C CA . GLU B 1 48 ? 9.297 -24.188 -16.375 1 86.5 48 GLU B CA 1
ATOM 1036 C C . GLU B 1 48 ? 8.469 -23.766 -15.172 1 86.5 48 GLU B C 1
ATOM 1038 O O . GLU B 1 48 ? 8.477 -24.422 -14.133 1 86.5 48 GLU B O 1
ATOM 1043 N N . GLY B 1 49 ? 7.828 -22.656 -15.289 1 84.5 49 GLY B N 1
ATOM 1044 C CA . GLY B 1 49 ? 6.98 -22.125 -14.227 1 84.5 49 GLY B CA 1
ATOM 1045 C C . GLY B 1 49 ? 5.824 -23.047 -13.875 1 84.5 49 GLY B C 1
ATOM 1046 O O . GLY B 1 49 ? 5.477 -23.188 -12.703 1 84.5 49 GLY B O 1
ATOM 1047 N N . LEU B 1 50 ? 5.426 -23.781 -14.844 1 79.06 50 LEU B N 1
ATOM 1048 C CA . LEU B 1 50 ? 4.293 -24.688 -14.633 1 79.06 50 LEU B CA 1
ATOM 1049 C C . LEU B 1 50 ? 4.73 -25.953 -13.906 1 79.06 50 LEU B C 1
ATOM 1051 O O . LEU B 1 50 ? 3.943 -26.547 -13.172 1 79.06 50 LEU B O 1
ATOM 1055 N N . ARG B 1 51 ? 5.969 -26.266 -14.109 1 83.81 51 ARG B N 1
ATOM 1056 C CA . ARG B 1 51 ? 6.457 -27.516 -13.531 1 83.81 51 ARG B CA 1
ATOM 1057 C C . ARG B 1 51 ? 7.016 -27.297 -12.133 1 83.81 51 ARG B C 1
ATOM 1059 O O . ARG B 1 51 ? 7.129 -28.234 -11.344 1 83.81 51 ARG B O 1
ATOM 1066 N N . ASP B 1 52 ? 7.379 -26 -11.836 1 85.31 52 ASP B N 1
ATOM 1067 C CA . ASP B 1 52 ? 7.98 -25.641 -10.555 1 85.31 52 ASP B CA 1
ATOM 1068 C C . ASP B 1 52 ? 7.332 -24.406 -9.961 1 85.31 52 ASP B C 1
ATOM 1070 O O . ASP B 1 52 ? 7.859 -23.297 -10.102 1 85.31 52 ASP B O 1
ATOM 1074 N N . PRO B 1 53 ? 6.316 -24.547 -9.258 1 84.31 53 PRO B N 1
ATOM 1075 C CA . PRO B 1 53 ? 5.566 -23.391 -8.758 1 84.31 53 PRO B CA 1
ATOM 1076 C C . PRO B 1 53 ? 6.242 -22.719 -7.559 1 84.31 53 PRO B C 1
ATOM 1078 O O . PRO B 1 53 ? 5.766 -21.688 -7.07 1 84.31 53 PRO B O 1
ATOM 1081 N N . ASP B 1 54 ? 7.355 -23.281 -7.129 1 90.94 54 ASP B N 1
ATOM 1082 C CA . ASP B 1 54 ? 7.988 -22.781 -5.914 1 90.94 54 ASP B CA 1
ATOM 1083 C C . ASP B 1 54 ? 8.422 -21.328 -6.074 1 90.94 54 ASP B C 1
ATOM 1085 O O . ASP B 1 54 ? 8.414 -20.562 -5.109 1 90.94 54 ASP B O 1
ATOM 1089 N N . VAL B 1 55 ? 8.805 -20.984 -7.262 1 92.81 55 VAL B N 1
ATOM 1090 C CA . VAL B 1 55 ? 9.227 -19.609 -7.539 1 92.81 55 VAL B CA 1
ATOM 1091 C C . VAL B 1 55 ? 8.047 -18.656 -7.359 1 92.81 55 VAL B C 1
ATOM 1093 O O . VAL B 1 55 ? 8.188 -17.594 -6.746 1 92.81 55 VAL B O 1
ATOM 1096 N N . VAL B 1 56 ? 6.914 -19.047 -7.828 1 95 56 VAL B N 1
ATOM 1097 C CA . VAL B 1 56 ? 5.723 -18.203 -7.73 1 95 56 VAL B CA 1
ATOM 1098 C C . VAL B 1 56 ? 5.254 -18.141 -6.277 1 95 56 VAL B C 1
ATOM 1100 O O . VAL B 1 56 ? 4.848 -17.078 -5.797 1 95 56 VAL B O 1
ATOM 1103 N N . ILE B 1 57 ? 5.324 -19.297 -5.625 1 95.31 57 ILE B N 1
ATOM 1104 C CA . ILE B 1 57 ? 4.949 -19.312 -4.219 1 95.31 57 ILE B CA 1
ATOM 1105 C C . ILE B 1 57 ? 5.836 -18.359 -3.434 1 95.31 57 ILE B C 1
ATOM 1107 O O . ILE B 1 57 ? 5.352 -17.594 -2.596 1 95.31 57 ILE B O 1
ATOM 1111 N N . SER B 1 58 ? 7.094 -18.391 -3.717 1 97 58 SER B N 1
ATOM 1112 C CA . SER B 1 58 ? 8.031 -17.484 -3.059 1 97 58 SER B CA 1
ATOM 1113 C C . SER B 1 58 ? 7.703 -16.031 -3.365 1 97 58 SER B C 1
ATOM 1115 O O . SER B 1 58 ? 7.77 -15.172 -2.479 1 97 58 SER B O 1
ATOM 1117 N N . ALA B 1 59 ? 7.398 -15.711 -4.594 1 97.75 59 ALA B N 1
ATOM 1118 C CA . ALA B 1 59 ? 7.004 -14.359 -4.98 1 97.75 59 ALA B CA 1
ATOM 1119 C C . ALA B 1 59 ? 5.758 -13.914 -4.223 1 97.75 59 ALA B C 1
ATOM 1121 O O . ALA B 1 59 ? 5.699 -12.797 -3.711 1 97.75 59 ALA B O 1
ATOM 1122 N N . LEU B 1 60 ? 4.832 -14.797 -4.125 1 98.19 60 LEU B N 1
ATOM 1123 C CA . LEU B 1 60 ? 3.594 -14.5 -3.41 1 98.19 60 LEU B CA 1
ATOM 1124 C C . LEU B 1 60 ? 3.865 -14.25 -1.93 1 98.19 60 LEU B C 1
ATOM 1126 O O . LEU B 1 60 ? 3.26 -13.367 -1.324 1 98.19 60 LEU B O 1
ATOM 1130 N N . ARG B 1 61 ? 4.75 -14.984 -1.361 1 98.56 61 ARG B N 1
ATOM 1131 C CA . ARG B 1 61 ? 5.137 -14.758 0.029 1 98.56 61 ARG B CA 1
ATOM 1132 C C . ARG B 1 61 ? 5.793 -13.398 0.206 1 98.56 61 ARG B C 1
ATOM 1134 O O . ARG B 1 61 ? 5.508 -12.688 1.169 1 98.56 61 ARG B O 1
ATOM 1141 N N . THR B 1 62 ? 6.652 -13.055 -0.645 1 98.75 62 THR B N 1
ATOM 1142 C CA . THR B 1 62 ? 7.316 -11.758 -0.604 1 98.75 62 THR B CA 1
ATOM 1143 C C . THR B 1 62 ? 6.309 -10.625 -0.761 1 98.75 62 THR B C 1
ATOM 1145 O O . THR B 1 62 ? 6.395 -9.609 -0.07 1 98.75 62 THR B O 1
ATOM 1148 N N . ILE B 1 63 ? 5.375 -10.828 -1.699 1 98.88 63 ILE B N 1
ATOM 1149 C CA . ILE B 1 63 ? 4.309 -9.852 -1.897 1 98.88 63 ILE B CA 1
ATOM 1150 C C . ILE B 1 63 ? 3.52 -9.68 -0.603 1 98.88 63 ILE B C 1
ATOM 1152 O O . ILE B 1 63 ? 3.273 -8.555 -0.162 1 98.88 63 ILE B O 1
ATOM 1156 N N . GLN B 1 64 ? 3.164 -10.758 0.002 1 98.81 64 GLN B N 1
ATOM 1157 C CA . GLN B 1 64 ? 2.447 -10.727 1.272 1 98.81 64 GLN B CA 1
ATOM 1158 C C . GLN B 1 64 ? 3.234 -9.969 2.334 1 98.81 64 GLN B C 1
ATOM 1160 O O . GLN B 1 64 ? 2.693 -9.086 3.004 1 98.81 64 GLN B O 1
ATOM 1165 N N . HIS B 1 65 ? 4.449 -10.273 2.467 1 98.62 65 HIS B N 1
ATOM 1166 C CA . HIS B 1 65 ? 5.301 -9.633 3.463 1 98.62 65 HIS B CA 1
ATOM 1167 C C . HIS B 1 65 ? 5.461 -8.141 3.174 1 98.62 65 HIS B C 1
ATOM 1169 O O . HIS B 1 65 ? 5.488 -7.328 4.098 1 98.62 65 HIS B O 1
ATOM 1175 N N . SER B 1 66 ? 5.641 -7.777 1.916 1 98.69 66 SER B N 1
ATOM 1176 C CA . SER B 1 66 ? 5.77 -6.379 1.53 1 98.69 66 SER B CA 1
ATOM 1177 C C . SER B 1 66 ? 4.523 -5.582 1.914 1 98.69 66 SER B C 1
ATOM 1179 O O . SER B 1 66 ? 4.629 -4.465 2.424 1 98.69 66 SER B O 1
ATOM 1181 N N . ALA B 1 67 ? 3.346 -6.172 1.612 1 98.81 67 ALA B N 1
ATOM 1182 C CA . ALA B 1 67 ? 2.092 -5.52 1.977 1 98.81 67 ALA B CA 1
ATOM 1183 C C . ALA B 1 67 ? 1.99 -5.328 3.488 1 98.81 67 ALA B C 1
ATOM 1185 O O . ALA B 1 67 ? 1.615 -4.254 3.963 1 98.81 67 ALA B O 1
ATOM 1186 N N . GLU B 1 68 ? 2.34 -6.297 4.211 1 98.69 68 GLU B N 1
ATOM 1187 C CA . GLU B 1 68 ? 2.266 -6.242 5.668 1 98.69 68 GLU B CA 1
ATOM 1188 C C . GLU B 1 68 ? 3.27 -5.242 6.238 1 98.69 68 GLU B C 1
ATOM 1190 O O . GLU B 1 68 ? 2.961 -4.516 7.184 1 98.69 68 GLU B O 1
ATOM 1195 N N . ARG B 1 69 ? 4.406 -5.23 5.688 1 98.56 69 ARG B N 1
ATOM 1196 C CA . ARG B 1 69 ? 5.418 -4.266 6.098 1 98.56 69 ARG B CA 1
ATOM 1197 C C . ARG B 1 69 ? 4.953 -2.838 5.84 1 98.56 69 ARG B C 1
ATOM 1199 O O . ARG B 1 69 ? 5.16 -1.952 6.672 1 98.56 69 ARG B O 1
ATOM 1206 N N . LEU B 1 70 ? 4.398 -2.639 4.676 1 98.75 70 LEU B N 1
ATOM 1207 C CA . LEU B 1 70 ? 3.883 -1.314 4.344 1 98.75 70 LEU B CA 1
ATOM 1208 C C . LEU B 1 70 ? 2.816 -0.879 5.344 1 98.75 70 LEU B C 1
ATOM 1210 O O . LEU B 1 70 ? 2.844 0.253 5.832 1 98.75 70 LEU B O 1
ATOM 1214 N N . ALA B 1 71 ? 1.898 -1.734 5.668 1 98.75 71 ALA B N 1
ATOM 1215 C CA . ALA B 1 71 ? 0.844 -1.448 6.637 1 98.75 71 ALA B CA 1
ATOM 1216 C C . ALA B 1 71 ? 1.432 -1.086 8 1 98.75 71 ALA B C 1
ATOM 1218 O O . ALA B 1 71 ? 1 -0.119 8.633 1 98.75 71 ALA B O 1
ATOM 1219 N N . THR B 1 72 ? 2.359 -1.843 8.43 1 98.56 72 THR B N 1
ATOM 1220 C CA . THR B 1 72 ? 3 -1.617 9.727 1 98.56 72 THR B CA 1
ATOM 1221 C C . THR B 1 72 ? 3.76 -0.294 9.727 1 98.56 72 THR B C 1
ATOM 1223 O O . THR B 1 72 ? 3.695 0.463 10.695 1 98.56 72 THR B O 1
ATOM 1226 N N . SER B 1 73 ? 4.496 -0.031 8.672 1 98 73 SER B N 1
ATOM 1227 C CA . SER B 1 73 ? 5.238 1.22 8.547 1 98 73 SER B CA 1
ATOM 1228 C C . SER B 1 73 ? 4.309 2.424 8.617 1 98 73 SER B C 1
ATOM 1230 O O . SER B 1 73 ? 4.648 3.445 9.219 1 98 73 SER B O 1
ATOM 1232 N N . MET B 1 74 ? 3.211 2.33 7.973 1 98.12 74 MET B N 1
ATOM 1233 C CA . MET B 1 74 ? 2.215 3.396 8.016 1 98.12 74 MET B CA 1
ATOM 1234 C C . MET B 1 74 ? 1.713 3.613 9.445 1 98.12 74 MET B C 1
ATOM 1236 O O . MET B 1 74 ? 1.621 4.75 9.906 1 98.12 74 MET B O 1
ATOM 1240 N N . ASP B 1 75 ? 1.403 2.568 10.164 1 97.38 75 ASP B N 1
ATOM 1241 C CA . ASP B 1 75 ? 0.955 2.648 11.555 1 97.38 75 ASP B CA 1
ATOM 1242 C C . ASP B 1 75 ? 2.01 3.314 12.43 1 97.38 75 ASP B C 1
ATOM 1244 O O . ASP B 1 75 ? 1.679 4.117 13.312 1 97.38 75 ASP B O 1
ATOM 1248 N N . ASP B 1 76 ? 3.209 2.934 12.227 1 96.81 76 ASP B N 1
ATOM 1249 C CA . ASP B 1 76 ? 4.305 3.518 13 1 96.81 76 ASP B CA 1
ATOM 1250 C C . ASP B 1 76 ? 4.387 5.027 12.781 1 96.81 76 ASP B C 1
ATOM 1252 O O . ASP B 1 76 ? 4.59 5.785 13.727 1 96.81 76 ASP B O 1
ATOM 1256 N N . GLU B 1 77 ? 4.254 5.445 11.5 1 96.25 77 GLU B N 1
ATOM 1257 C CA . GLU B 1 77 ? 4.301 6.863 11.164 1 96.25 77 GLU B CA 1
ATOM 1258 C C . GLU B 1 77 ? 3.166 7.629 11.844 1 96.25 77 GLU B C 1
ATOM 1260 O O . GLU B 1 77 ? 3.375 8.727 12.367 1 96.25 77 GLU B O 1
ATOM 1265 N N . ILE B 1 78 ? 2.072 7.055 11.867 1 95.88 78 ILE B N 1
ATOM 1266 C CA . ILE B 1 78 ? 0.909 7.684 12.484 1 95.88 78 ILE B CA 1
ATOM 1267 C C . ILE B 1 78 ? 1.117 7.781 13.992 1 95.88 78 ILE B C 1
ATOM 1269 O O . ILE B 1 78 ? 0.744 8.781 14.609 1 95.88 78 ILE B O 1
ATOM 1273 N N . HIS B 1 79 ? 1.633 6.75 14.547 1 94.69 79 HIS B N 1
ATOM 1274 C CA . HIS B 1 79 ? 1.925 6.734 15.977 1 94.69 79 HIS B CA 1
ATOM 1275 C C . HIS B 1 79 ? 2.873 7.867 16.359 1 94.69 79 HIS B C 1
ATOM 1277 O O . HIS B 1 79 ? 2.67 8.539 17.375 1 94.69 79 HIS B O 1
ATOM 1283 N N . VAL B 1 80 ? 3.871 8.109 15.578 1 93.25 80 VAL B N 1
ATOM 1284 C CA . VAL B 1 80 ? 4.844 9.172 15.812 1 93.25 80 VAL B CA 1
ATOM 1285 C C . VAL B 1 80 ? 4.152 10.531 15.742 1 93.25 80 VAL B C 1
ATOM 1287 O O . VAL B 1 80 ? 4.387 11.398 16.594 1 93.25 80 VAL B O 1
ATOM 1290 N N . LEU B 1 81 ? 3.26 10.766 14.82 1 93.44 81 LEU B N 1
ATOM 1291 C CA . LEU B 1 81 ? 2.553 12.023 14.641 1 93.44 81 LEU B CA 1
ATOM 1292 C C . LEU B 1 81 ? 1.658 12.328 15.844 1 93.44 81 LEU B C 1
ATOM 1294 O O . LEU B 1 81 ? 1.544 13.477 16.266 1 93.44 81 LEU B O 1
ATOM 1298 N N . ARG B 1 82 ? 1.044 11.305 16.312 1 89.9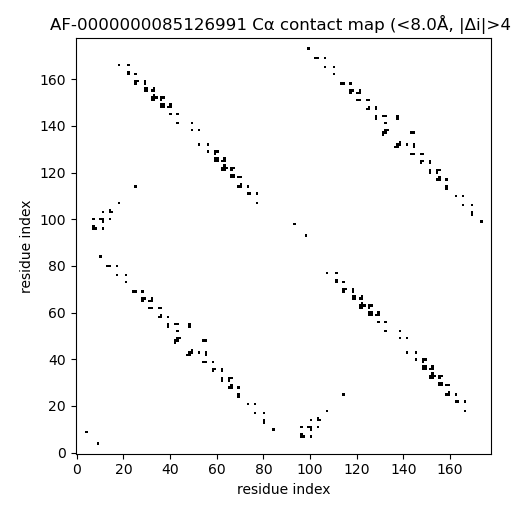4 82 ARG B N 1
ATOM 1299 C CA . ARG B 1 82 ? 0.11 11.477 17.422 1 89.94 82 ARG B CA 1
ATOM 1300 C C . ARG B 1 82 ? 0.848 11.797 18.719 1 89.94 82 ARG B C 1
ATOM 1302 O O . ARG B 1 82 ? 0.351 12.555 19.547 1 89.94 82 ARG B O 1
ATOM 1309 N N . ASN B 1 83 ? 1.947 11.305 18.828 1 89.31 83 ASN B N 1
ATOM 1310 C CA . ASN B 1 83 ? 2.699 11.484 20.062 1 89.31 83 ASN B CA 1
ATOM 1311 C C . ASN B 1 83 ? 3.557 12.742 20.016 1 89.31 83 ASN B C 1
ATOM 1313 O O . ASN B 1 83 ? 4.121 13.148 21.031 1 89.31 83 ASN B O 1
ATOM 1317 N N . THR B 1 84 ? 3.74 13.32 18.891 1 80.31 84 THR B N 1
ATOM 1318 C CA . THR B 1 84 ? 4.488 14.57 18.781 1 80.31 84 THR B CA 1
ATOM 1319 C C . THR B 1 84 ? 3.541 15.766 18.766 1 80.31 84 THR B C 1
ATOM 1321 O O . THR B 1 84 ? 3.984 16.922 18.828 1 80.31 84 THR B O 1
ATOM 1324 N N . ALA B 1 85 ? 2.285 15.648 18.562 1 72.31 85 ALA B N 1
ATOM 1325 C CA . ALA B 1 85 ? 1.308 16.734 18.609 1 72.31 85 ALA B CA 1
ATOM 1326 C C . ALA B 1 85 ? 1.111 17.219 20.031 1 72.31 85 ALA B C 1
ATOM 1328 O O . ALA B 1 85 ? 0.971 16.422 20.969 1 72.31 85 ALA B O 1
ATOM 1329 N N . ARG B 1 86 ? 1.912 18.125 20.594 1 58.59 86 ARG B N 1
ATOM 1330 C CA . ARG B 1 86 ? 1.822 18.688 21.938 1 58.59 86 ARG B CA 1
ATOM 1331 C C . ARG B 1 86 ? 0.416 19.203 22.219 1 58.59 86 ARG B C 1
ATOM 1333 O O . ARG B 1 86 ? -0.14 19.969 21.422 1 58.59 86 ARG B O 1
ATOM 1340 N N . PRO B 1 87 ? -0.428 18.672 23.203 1 51.56 87 PRO B N 1
ATOM 1341 C CA . PRO B 1 87 ? -1.641 19.375 23.641 1 51.56 87 PRO B CA 1
ATOM 1342 C C . PRO B 1 87 ? -1.375 20.828 24.047 1 51.56 87 PRO B C 1
ATOM 1344 O O . PRO B 1 87 ? -0.337 21.125 24.641 1 51.56 87 PRO B O 1
ATOM 1347 N N . GLU B 1 88 ? -1.491 21.797 23.156 1 46 88 GLU B N 1
ATOM 1348 C CA . GLU B 1 88 ? -1.387 23.125 23.75 1 46 88 GLU B CA 1
ATOM 1349 C C . GLU B 1 88 ? -2.051 23.188 25.125 1 46 88 GLU B C 1
ATOM 1351 O O . GLU B 1 88 ? -3.158 22.672 25.297 1 46 88 GLU B O 1
ATOM 1356 N N . PRO B 1 89 ? -1.194 23.594 26.188 1 45.75 89 PRO B N 1
ATOM 1357 C CA . PRO B 1 89 ? -1.903 23.812 27.453 1 45.75 89 PRO B CA 1
ATOM 1358 C C . PRO B 1 89 ? -3.049 24.828 27.297 1 45.75 89 PRO B C 1
ATOM 1360 O O . PRO B 1 89 ? -3.014 25.688 26.422 1 45.75 89 PRO B O 1
#

Radius of gyration: 21.33 Å; Cα contacts (8 Å, |Δi|>4): 165; chains: 2; bounding box: 32×70×47 Å

pLDDT: mean 87.78, std 17.15, range [32.78, 98.88]

Sequence (178 aa):
MKQEVRPSSARTTQLTLAVAEMNAMVQSGCNEVSALSQLAQSWLQTPEGLRDPDVVISALRTIQHSAERLATSMDDEIHVLRNTARPEPMKQEVRPSSARTTQLTLAVAEMNAMVQSGCNEVSALSQLAQSWLQTPEGLRDPDVVISALRTIQHSAERLATSMDDEIHVLRNTARPEP

Nearest PDB structures (foldseek):
  5ip0-assembly2_E  TM=6.063E-01  e=4.500E+00  Aeromonas hydrophila
  8pjn-assembly1_i  TM=4.382E-01  e=4.234E+00  Homo sapiens
  5ip0-assembly2_E  TM=6.061E-01  e=4.500E+00  Aeromonas hydrophila
  8pjn-assembly1_i  TM=4.384E-01  e=4.234E+00  Homo sapiens